Protein AF-E2A4J4-F1 (afdb_monomer)

Solvent-accessible surface area (backbone atoms only — not comparable to full-atom values): 5668 Å² total; per-residue (Å²): 106,56,73,50,93,49,40,71,46,61,46,46,79,45,73,64,88,93,58,63,42,79,43,62,90,68,83,88,66,62,63,62,47,58,66,47,59,75,69,47,77,52,60,89,84,51,58,93,93,56,77,67,70,68,76,73,44,84,97,57,46,80,61,74,71,54,81,84,57,58,55,78,76,44,48,55,60,52,52,50,50,45,75,77,71,110

pLDDT: mean 89.66, std 4.02, range [73.81, 95.75]

Organism: Camponotus floridanus (NCBI:txid104421)

Foldseek 3Di:
DALDLWFPFDWDWDDDDPPTDTDRPDDPGDTDFQVCVVVVVPVVVDDPPDDPCQVVDPPDTPNPNDDDDCCVNPVVVVVVCVVVPD

Structure (mmCIF, N/CA/C/O backbone):
data_AF-E2A4J4-F1
#
_entry.id   AF-E2A4J4-F1
#
loop_
_atom_site.group_PDB
_atom_site.id
_atom_site.type_symbol
_atom_site.label_atom_id
_atom_site.label_alt_id
_atom_site.label_comp_id
_atom_site.label_asym_id
_atom_site.label_entity_id
_atom_site.label_seq_id
_atom_site.pdbx_PDB_ins_code
_atom_site.Cartn_x
_atom_site.Cartn_y
_atom_site.Cartn_z
_atom_site.occupancy
_atom_site.B_iso_or_equiv
_atom_site.auth_seq_id
_atom_site.auth_comp_id
_atom_site.auth_asym_id
_atom_site.auth_atom_id
_atom_site.pdbx_PDB_model_num
ATOM 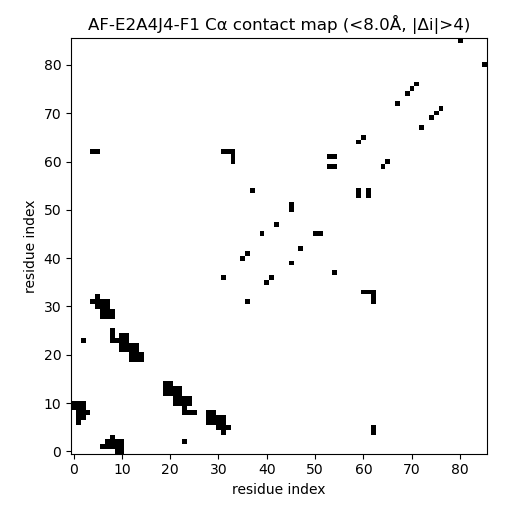1 N N . PHE A 1 1 ? -1.150 5.836 7.609 1.00 73.81 1 PHE A N 1
ATOM 2 C CA . PHE A 1 1 ? -1.076 4.478 7.049 1.00 73.81 1 PHE A CA 1
ATOM 3 C C . PHE A 1 1 ? -1.974 4.410 5.825 1.00 73.81 1 PHE A C 1
ATOM 5 O O . PHE A 1 1 ? -3.013 5.076 5.830 1.00 73.81 1 PHE A O 1
ATOM 12 N N . SER A 1 2 ? -1.531 3.715 4.781 1.00 86.56 2 SER A N 1
ATOM 13 C CA . SER A 1 2 ? -2.245 3.593 3.502 1.00 86.56 2 SER A CA 1
ATOM 14 C C . SER A 1 2 ? -3.206 2.399 3.523 1.00 86.56 2 SER A C 1
ATOM 16 O O . SER A 1 2 ? -3.055 1.530 4.373 1.00 86.56 2 SER A O 1
ATOM 18 N N . ALA A 1 3 ? -4.196 2.345 2.628 1.00 86.06 3 ALA A N 1
ATOM 19 C CA . ALA A 1 3 ? -5.205 1.277 2.649 1.00 86.06 3 ALA A CA 1
ATOM 20 C C . ALA A 1 3 ? -4.623 -0.107 2.335 1.00 86.06 3 ALA A C 1
ATOM 22 O O . ALA A 1 3 ? -5.011 -1.093 2.954 1.00 86.06 3 ALA A O 1
ATOM 23 N N . CYS A 1 4 ? -3.682 -0.181 1.393 1.00 86.44 4 CYS A N 1
ATOM 24 C CA . CYS A 1 4 ? -2.945 -1.401 1.070 1.00 86.44 4 CYS A CA 1
ATOM 25 C C . CYS A 1 4 ? -1.573 -1.070 0.471 1.00 86.44 4 CYS A C 1
ATOM 27 O O . CYS A 1 4 ? -1.268 0.101 0.222 1.00 86.44 4 CYS A O 1
ATOM 29 N N . GLU A 1 5 ? -0.795 -2.107 0.158 1.00 86.38 5 GLU A N 1
ATOM 30 C CA . GLU A 1 5 ? 0.524 -2.027 -0.489 1.00 86.38 5 GLU A CA 1
ATOM 31 C C . GLU A 1 5 ? 0.470 -1.599 -1.965 1.00 86.38 5 GLU A C 1
ATOM 33 O O . GLU A 1 5 ? 1.469 -1.153 -2.517 1.00 86.38 5 GLU A O 1
ATOM 38 N N . ARG A 1 6 ? -0.709 -1.577 -2.607 1.00 90.38 6 ARG A N 1
ATOM 39 C CA . ARG A 1 6 ? -0.853 -1.247 -4.043 1.00 90.38 6 ARG A CA 1
ATOM 40 C C . ARG A 1 6 ? -1.566 0.072 -4.370 1.00 90.38 6 ARG A C 1
ATOM 42 O O . ARG A 1 6 ? -1.579 0.451 -5.534 1.00 90.38 6 ARG A O 1
ATOM 49 N N . CYS A 1 7 ? -2.133 0.797 -3.403 1.00 90.19 7 CYS A N 1
ATOM 50 C CA . CYS A 1 7 ? -2.836 2.068 -3.652 1.00 90.19 7 CYS A CA 1
ATOM 51 C C . CYS A 1 7 ? -2.323 3.256 -2.825 1.00 90.19 7 CYS A C 1
ATOM 53 O O . CYS A 1 7 ? -1.775 3.099 -1.734 1.00 90.19 7 CYS A O 1
ATOM 55 N N . LEU A 1 8 ? -2.560 4.472 -3.316 1.00 90.56 8 LEU A N 1
ATOM 56 C CA . LEU A 1 8 ? -2.142 5.707 -2.640 1.00 90.56 8 LEU A CA 1
ATOM 57 C C . LEU A 1 8 ? -3.109 6.191 -1.544 1.00 90.56 8 LEU A C 1
ATOM 59 O O . LEU A 1 8 ? -2.825 7.196 -0.889 1.00 90.56 8 LEU A O 1
ATOM 63 N N . VAL A 1 9 ? -4.228 5.494 -1.316 1.00 92.62 9 VAL A N 1
ATOM 64 C CA . VAL A 1 9 ? -5.280 5.937 -0.385 1.00 92.62 9 VAL A CA 1
ATOM 65 C C . VAL A 1 9 ? -4.743 5.998 1.034 1.00 92.62 9 VAL A C 1
ATOM 67 O O . VAL A 1 9 ? -4.338 4.984 1.606 1.00 92.62 9 VAL A O 1
ATOM 70 N N . LYS A 1 10 ? -4.785 7.187 1.633 1.00 90.00 10 LYS A N 1
ATOM 71 C CA . LYS A 1 10 ? -4.410 7.400 3.032 1.00 90.00 10 LYS A CA 1
ATOM 72 C C . LYS A 1 10 ? -5.627 7.237 3.931 1.00 90.00 10 LYS A C 1
ATOM 74 O O . LYS A 1 10 ? -6.702 7.757 3.654 1.00 90.00 10 LYS A O 1
ATOM 79 N N . GLY A 1 11 ? -5.439 6.538 5.044 1.00 90.69 11 GLY A N 1
ATOM 80 C CA . GLY A 1 11 ? -6.505 6.344 6.015 1.00 90.69 11 GLY A CA 1
ATOM 81 C C . GLY A 1 11 ? -6.712 7.570 6.897 1.00 90.69 11 GLY A C 1
ATOM 82 O O . GLY A 1 11 ? -5.764 8.073 7.511 1.00 90.69 11 GLY A O 1
ATOM 83 N N . ILE A 1 12 ? -7.965 7.978 7.054 1.00 92.38 12 ILE A N 1
ATOM 84 C CA . ILE A 1 12 ? -8.380 9.060 7.949 1.00 92.38 12 ILE A CA 1
ATOM 85 C C . ILE A 1 12 ? -8.962 8.490 9.242 1.00 92.38 12 ILE A C 1
ATOM 87 O O . ILE A 1 12 ? -9.525 7.397 9.259 1.00 92.38 12 ILE A O 1
ATOM 91 N N . SER A 1 13 ? -8.799 9.216 10.345 1.00 92.50 13 SER A N 1
ATOM 92 C CA . SER A 1 13 ? -9.389 8.839 11.632 1.00 92.50 13 SER A CA 1
ATOM 93 C C . SER A 1 13 ? -10.719 9.563 11.819 1.00 92.50 13 SER A C 1
ATOM 95 O O . SER A 1 13 ? -10.748 10.790 11.837 1.00 92.50 13 SER A O 1
ATOM 97 N N . VAL A 1 14 ? -11.802 8.813 11.999 1.00 91.88 14 VAL A N 1
ATOM 98 C CA . VAL A 1 14 ? -13.163 9.322 12.226 1.00 91.88 14 VAL A CA 1
ATOM 99 C C . VAL A 1 14 ? -13.687 8.901 13.601 1.00 91.88 14 VAL A C 1
ATOM 101 O O . VAL A 1 14 ? -13.223 7.916 14.174 1.00 91.88 14 VAL A O 1
ATOM 104 N N . GLY A 1 15 ? -14.660 9.638 14.143 1.00 89.81 15 GLY A N 1
ATOM 105 C CA . GLY A 1 15 ? -15.264 9.378 15.458 1.00 89.81 15 GLY A CA 1
ATOM 106 C C . GLY A 1 15 ? -14.834 10.363 16.554 1.00 89.81 15 GLY A C 1
ATOM 107 O O . GLY A 1 15 ? -13.919 11.165 16.376 1.00 89.81 15 GLY A O 1
ATOM 108 N N . LYS A 1 16 ? -15.526 10.328 17.702 1.00 86.00 16 LYS A N 1
ATOM 109 C CA . LYS A 1 16 ? -15.312 11.254 18.833 1.00 86.00 16 LYS A CA 1
ATOM 110 C C . LYS A 1 16 ? -14.574 10.575 19.995 1.00 86.00 16 LYS A C 1
ATOM 112 O O . LYS A 1 16 ? -14.858 9.425 20.334 1.00 86.00 16 LYS A O 1
ATOM 117 N N . LYS A 1 17 ? -13.685 11.329 20.658 1.00 81.62 17 LYS A N 1
ATOM 118 C CA . LYS A 1 17 ? -12.950 10.937 21.880 1.00 81.62 17 LYS A CA 1
ATOM 119 C C . LYS A 1 17 ? -12.260 9.564 21.749 1.00 81.62 17 LYS A C 1
ATOM 121 O O . LYS A 1 17 ? -11.384 9.418 20.902 1.00 81.62 17 LYS A O 1
ATOM 126 N N . LEU A 1 18 ? -12.650 8.588 22.575 1.00 76.31 18 LEU A N 1
ATOM 127 C CA . LEU A 1 18 ? -12.041 7.256 22.691 1.00 76.31 18 LEU A CA 1
ATOM 128 C C . LEU A 1 18 ? -12.474 6.272 21.587 1.00 76.31 18 LEU A C 1
ATOM 130 O O . LEU A 1 18 ? -11.881 5.210 21.458 1.00 76.31 18 LEU A O 1
ATOM 134 N N . LYS A 1 19 ? -13.476 6.610 20.763 1.00 81.06 19 LYS A N 1
ATOM 135 C CA . LYS A 1 19 ? -14.000 5.732 19.698 1.00 81.06 19 LYS A CA 1
ATOM 136 C C . LYS A 1 19 ? -13.495 6.144 18.310 1.00 81.06 19 LYS A C 1
ATOM 138 O O . LYS A 1 19 ? -14.290 6.289 17.382 1.00 81.06 19 LYS A O 1
ATOM 143 N N . LYS A 1 20 ? -12.188 6.391 18.166 1.00 87.44 20 LYS A N 1
ATOM 144 C CA . LYS A 1 20 ? -11.587 6.702 16.858 1.00 87.44 20 LYS A CA 1
ATOM 145 C C . LYS A 1 20 ? -11.464 5.427 16.028 1.00 87.44 20 LYS A C 1
ATOM 147 O O . LYS A 1 20 ? -10.861 4.457 16.471 1.00 87.44 20 LYS A O 1
ATOM 152 N N . LYS A 1 21 ? -12.002 5.451 14.813 1.00 85.44 21 LYS A N 1
ATOM 153 C CA . LYS A 1 21 ? -11.860 4.390 13.812 1.00 85.44 21 LYS A CA 1
ATOM 154 C C . LYS A 1 21 ? -11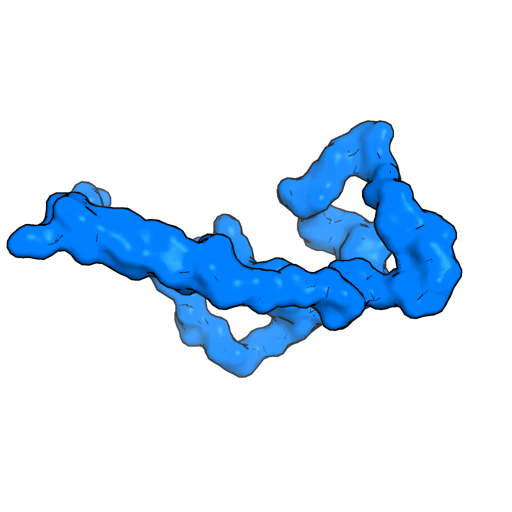.057 4.920 12.634 1.00 85.44 21 LYS A C 1
ATOM 156 O O . LYS A 1 21 ? -11.229 6.071 12.241 1.00 85.44 21 LYS A O 1
ATOM 161 N N . ARG A 1 22 ? -10.180 4.094 12.070 1.00 88.81 22 ARG A N 1
ATOM 162 C CA . ARG A 1 22 ? -9.507 4.402 10.804 1.00 88.81 22 ARG A CA 1
ATOM 163 C C . ARG A 1 22 ? -10.417 3.956 9.662 1.00 88.81 22 ARG A C 1
ATOM 165 O O . ARG A 1 22 ? -10.881 2.822 9.681 1.00 88.81 22 ARG A O 1
ATOM 172 N N . ILE A 1 23 ? -10.649 4.827 8.687 1.00 90.62 23 ILE A N 1
ATOM 173 C CA . ILE A 1 23 ? -11.360 4.491 7.449 1.00 90.62 23 ILE A CA 1
ATOM 174 C C . ILE A 1 23 ? -10.527 4.889 6.232 1.00 90.62 23 ILE A C 1
ATOM 176 O O . ILE A 1 23 ? -9.679 5.781 6.317 1.00 90.62 23 ILE A O 1
ATOM 180 N N . TYR A 1 24 ? -10.803 4.245 5.103 1.00 92.00 24 TYR A N 1
ATOM 181 C CA . TYR A 1 24 ? -10.233 4.560 3.796 1.00 92.00 24 TYR A CA 1
ATOM 182 C C . TYR A 1 24 ? -11.394 4.979 2.886 1.00 92.00 24 TYR A C 1
ATOM 184 O O . TYR A 1 24 ? -12.169 4.118 2.480 1.00 92.00 24 TYR A O 1
ATOM 192 N N . PRO A 1 25 ? -11.598 6.290 2.665 1.00 89.00 25 PRO A N 1
ATOM 193 C CA . PRO A 1 25 ? -12.834 6.804 2.068 1.00 89.00 25 PRO A CA 1
ATOM 194 C C . PRO A 1 25 ? -12.913 6.601 0.550 1.00 89.00 25 PRO A C 1
ATOM 196 O O . PRO A 1 25 ? -13.996 6.678 -0.018 1.00 89.00 25 PRO A O 1
ATOM 199 N N . GLU A 1 26 ? -11.780 6.347 -0.102 1.00 90.44 26 GLU A N 1
ATOM 200 C CA . GLU A 1 26 ? -11.680 6.212 -1.552 1.00 90.44 26 GLU A CA 1
ATOM 201 C C . GLU A 1 26 ? -11.491 4.749 -1.949 1.00 90.44 26 GLU A C 1
ATOM 203 O O . GLU A 1 26 ? -10.609 4.061 -1.432 1.00 90.44 26 GLU A O 1
ATOM 208 N N . THR A 1 27 ? -12.304 4.290 -2.898 1.00 86.38 27 THR A N 1
ATOM 209 C CA . THR A 1 27 ? -12.225 2.936 -3.466 1.00 86.38 27 THR A CA 1
ATOM 210 C C . THR A 1 27 ? -11.638 2.941 -4.876 1.00 86.38 27 THR A C 1
ATOM 212 O O . THR A 1 27 ? -10.841 2.065 -5.207 1.00 86.38 27 THR A O 1
ATOM 215 N N . ASN A 1 28 ? -11.967 3.949 -5.692 1.00 89.00 28 ASN A N 1
ATOM 216 C CA . ASN A 1 28 ? -11.357 4.167 -7.001 1.00 89.00 28 ASN A CA 1
ATOM 217 C C . ASN A 1 28 ? -10.203 5.163 -6.872 1.00 89.00 28 ASN A C 1
ATOM 219 O O . ASN A 1 28 ? -10.416 6.368 -6.773 1.00 89.00 28 ASN A O 1
ATOM 223 N N . CYS A 1 29 ? -8.986 4.641 -6.815 1.00 89.00 29 CYS A N 1
ATOM 224 C CA . CYS A 1 29 ? -7.809 5.403 -6.436 1.00 89.00 29 CYS A CA 1
ATOM 225 C C . CYS A 1 29 ? -6.613 5.067 -7.321 1.00 89.00 29 CYS A C 1
ATOM 227 O O . CYS A 1 29 ? -6.517 3.982 -7.903 1.00 89.00 29 CYS A O 1
ATOM 229 N N . SER A 1 30 ? -5.660 5.994 -7.370 1.00 91.75 30 SER A N 1
ATOM 230 C CA . SER A 1 30 ? -4.399 5.777 -8.066 1.00 91.75 30 SER A CA 1
ATOM 23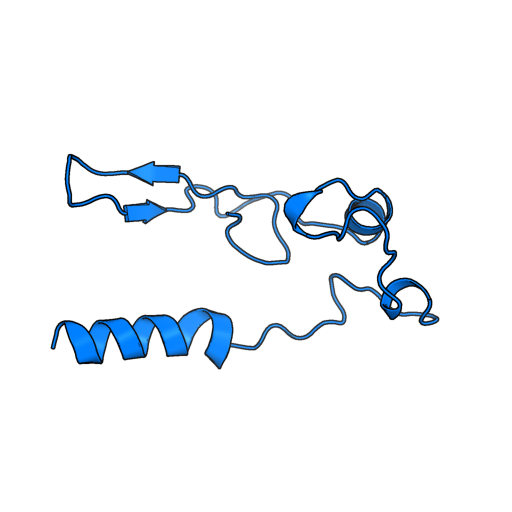1 C C . SER A 1 30 ? -3.608 4.638 -7.423 1.00 91.75 30 SER A C 1
ATOM 233 O O . SER A 1 30 ? -3.439 4.566 -6.196 1.00 91.75 30 SER A O 1
ATOM 235 N N . LYS A 1 31 ? -3.107 3.746 -8.277 1.00 92.38 31 LYS A N 1
ATOM 236 C CA . LYS A 1 31 ? -2.268 2.618 -7.880 1.00 92.38 31 LYS A CA 1
ATOM 237 C C . LYS A 1 31 ? -0.808 3.047 -7.772 1.00 92.38 31 LYS A C 1
ATOM 239 O O . LYS A 1 31 ? -0.376 3.991 -8.431 1.00 92.38 31 LYS A O 1
ATOM 244 N N . ARG A 1 32 ? -0.053 2.346 -6.931 1.00 92.88 32 ARG A N 1
ATOM 245 C CA . ARG A 1 32 ? 1.408 2.416 -6.946 1.00 92.88 32 ARG A CA 1
ATOM 246 C C . ARG A 1 32 ? 1.927 1.754 -8.214 1.00 92.88 32 ARG A C 1
ATOM 248 O O . ARG A 1 32 ? 1.321 0.811 -8.717 1.00 92.88 32 ARG A O 1
ATOM 255 N N . THR A 1 33 ? 3.062 2.240 -8.680 1.00 93.56 33 THR A N 1
ATOM 256 C CA . THR A 1 33 ? 3.796 1.672 -9.809 1.00 93.56 33 THR A CA 1
ATOM 257 C C . THR A 1 33 ? 5.221 1.337 -9.385 1.00 93.56 33 THR A C 1
ATOM 259 O O . THR A 1 33 ? 5.698 1.837 -8.356 1.00 93.56 33 THR A O 1
ATOM 262 N N . LYS A 1 34 ? 5.907 0.505 -10.168 1.00 92.31 34 LYS A N 1
ATOM 263 C CA . LYS A 1 34 ? 7.312 0.165 -9.937 1.00 92.31 34 LYS A CA 1
ATOM 264 C C . LYS A 1 34 ? 8.183 1.422 -9.860 1.00 92.31 34 LYS A C 1
ATOM 266 O O . LYS A 1 34 ? 8.928 1.594 -8.899 1.00 92.31 34 LYS A O 1
ATOM 271 N N . GLU A 1 35 ? 7.973 2.362 -10.776 1.00 93.12 35 GLU A N 1
ATOM 272 C CA . GLU A 1 35 ? 8.708 3.631 -10.844 1.00 93.12 35 GLU A CA 1
ATOM 273 C C . GLU A 1 35 ? 8.462 4.478 -9.591 1.00 93.12 35 GLU A C 1
ATOM 275 O O . GLU A 1 35 ? 9.377 5.100 -9.059 1.00 93.12 35 GLU A O 1
ATOM 280 N N . SER A 1 36 ? 7.231 4.471 -9.061 1.00 93.25 36 SER A N 1
ATOM 281 C CA . SER A 1 36 ? 6.913 5.197 -7.826 1.00 93.25 36 SER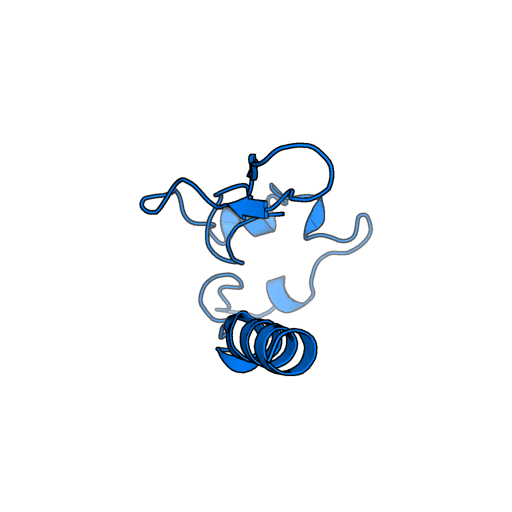 A CA 1
ATOM 282 C C . SER A 1 36 ? 7.647 4.641 -6.597 1.00 93.25 36 SER A C 1
ATOM 284 O O . SER A 1 36 ? 7.948 5.396 -5.668 1.00 93.25 36 SER A O 1
ATOM 286 N N . PHE A 1 37 ? 7.942 3.335 -6.589 1.00 92.12 37 PHE A N 1
ATOM 287 C CA . PHE A 1 37 ? 8.711 2.677 -5.534 1.00 92.12 37 PHE A CA 1
ATOM 288 C C . PHE A 1 37 ? 10.214 2.923 -5.702 1.00 92.12 37 PHE A C 1
ATOM 290 O O . PHE A 1 37 ? 10.893 3.242 -4.727 1.00 92.12 37 PHE A O 1
ATOM 297 N N . GLU A 1 38 ? 10.733 2.831 -6.927 1.00 91.31 38 GLU A N 1
ATOM 298 C CA . GLU A 1 38 ? 12.132 3.140 -7.254 1.00 91.31 38 GLU A CA 1
ATOM 299 C C . GLU A 1 38 ? 12.473 4.605 -6.958 1.00 91.31 38 GLU A C 1
ATOM 301 O O . GLU A 1 38 ? 13.506 4.893 -6.356 1.00 91.31 38 GLU A O 1
ATOM 306 N N . GLY A 1 39 ? 11.552 5.520 -7.274 1.00 91.88 39 GLY A N 1
ATOM 307 C CA . GLY A 1 39 ? 11.634 6.941 -6.929 1.00 91.88 39 GLY A CA 1
ATOM 308 C C . GLY A 1 39 ? 11.434 7.243 -5.440 1.00 91.88 39 GLY A C 1
ATOM 309 O O . GLY A 1 39 ? 11.551 8.393 -5.026 1.00 91.88 39 GLY A O 1
ATOM 310 N N . ARG A 1 40 ? 11.150 6.225 -4.615 1.00 91.62 40 ARG A N 1
ATOM 311 C CA . ARG A 1 40 ? 10.974 6.333 -3.158 1.00 91.62 40 ARG A CA 1
ATOM 312 C C . ARG A 1 40 ? 9.925 7.366 -2.740 1.00 91.62 40 ARG A C 1
ATOM 314 O O . ARG A 1 40 ? 10.042 7.994 -1.687 1.00 91.62 40 ARG A O 1
ATOM 321 N N . ASN A 1 41 ? 8.845 7.486 -3.515 1.00 91.44 41 ASN A N 1
ATOM 322 C CA . ASN A 1 41 ? 7.766 8.454 -3.277 1.00 91.44 41 ASN A CA 1
ATOM 323 C C . ASN A 1 41 ? 7.050 8.249 -1.927 1.00 91.44 41 ASN A C 1
ATOM 325 O O . ASN A 1 41 ? 6.282 9.106 -1.485 1.00 91.44 41 ASN A O 1
ATOM 329 N N . GLN A 1 42 ? 7.276 7.111 -1.263 1.00 88.62 42 GLN A N 1
ATOM 330 C CA . GLN A 1 42 ? 6.752 6.804 0.066 1.00 88.62 42 GLN A CA 1
ATOM 331 C C . GLN A 1 42 ? 7.885 6.515 1.049 1.00 88.62 42 GLN A C 1
ATOM 333 O O . GLN A 1 42 ? 8.143 5.350 1.347 1.00 88.62 42 GLN A O 1
ATOM 338 N N . PRO A 1 43 ? 8.518 7.552 1.627 1.00 89.19 43 PRO A N 1
ATOM 339 C CA . PRO A 1 43 ? 9.676 7.389 2.508 1.00 89.19 43 PRO A CA 1
ATOM 340 C C . PRO A 1 43 ? 9.458 6.386 3.648 1.00 89.19 43 PRO A C 1
ATOM 342 O O . PRO A 1 43 ? 10.370 5.660 4.009 1.00 89.19 43 PRO A O 1
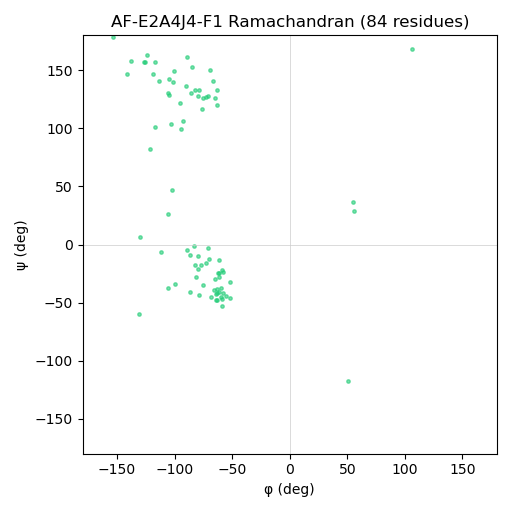ATOM 345 N N . GLN A 1 44 ? 8.223 6.280 4.152 1.00 86.12 44 GLN A N 1
ATOM 346 C CA . GLN A 1 44 ? 7.821 5.361 5.226 1.00 86.12 44 GLN A CA 1
ATOM 347 C C . GLN A 1 44 ? 7.999 3.871 4.876 1.00 86.12 44 GLN A C 1
ATOM 349 O O . GLN A 1 44 ? 8.125 3.054 5.782 1.00 86.12 44 GLN A O 1
ATOM 354 N N . HIS A 1 45 ? 7.991 3.512 3.587 1.00 85.06 45 HIS A N 1
ATOM 355 C CA . HIS A 1 45 ? 8.206 2.140 3.105 1.00 85.06 45 HIS A CA 1
ATOM 356 C C . HIS A 1 45 ? 9.686 1.822 2.841 1.00 85.06 45 HIS A C 1
ATOM 358 O O . HIS A 1 45 ? 10.018 0.680 2.520 1.00 85.06 45 HIS A O 1
ATOM 364 N N . HIS A 1 46 ? 10.589 2.799 2.974 1.00 89.38 46 HIS A N 1
ATOM 365 C CA . HIS A 1 46 ? 12.009 2.624 2.689 1.00 89.38 46 HIS A CA 1
ATOM 366 C C . HIS A 1 46 ? 12.854 2.878 3.934 1.00 89.38 46 HIS A C 1
ATOM 368 O O . HIS A 1 46 ? 12.565 3.746 4.751 1.00 89.38 46 HIS A O 1
ATOM 374 N N . LYS A 1 47 ? 13.960 2.145 4.055 1.00 90.12 47 LYS A N 1
ATOM 375 C CA . LYS A 1 47 ? 15.002 2.464 5.034 1.00 90.12 47 LYS A CA 1
ATOM 376 C C . LYS A 1 47 ? 15.895 3.556 4.446 1.00 90.12 47 LYS A C 1
ATOM 378 O O . LYS A 1 47 ? 16.290 3.449 3.285 1.00 90.12 47 LYS A O 1
ATOM 383 N N . GLU A 1 48 ? 16.208 4.598 5.215 1.00 86.69 48 GLU A N 1
ATOM 384 C CA . GLU A 1 48 ? 16.952 5.777 4.729 1.00 86.69 48 GLU A CA 1
ATOM 385 C C . GLU A 1 48 ? 18.257 5.392 4.021 1.00 86.69 48 GLU A C 1
ATOM 387 O O . GLU A 1 48 ? 18.473 5.798 2.885 1.00 86.69 48 GLU A O 1
ATOM 392 N N . ASN A 1 49 ? 19.033 4.483 4.614 1.00 88.25 49 ASN A N 1
ATOM 393 C CA . ASN A 1 49 ? 20.361 4.108 4.121 1.00 88.25 49 ASN A CA 1
ATOM 394 C C . ASN A 1 49 ? 20.404 2.737 3.432 1.00 88.25 49 ASN A C 1
ATOM 396 O O . ASN A 1 49 ? 21.436 2.070 3.442 1.00 88.25 49 ASN A O 1
ATOM 400 N N . ALA A 1 50 ? 19.284 2.275 2.872 1.00 89.69 50 ALA A N 1
ATOM 401 C CA . ALA A 1 50 ? 19.265 1.020 2.130 1.00 89.69 50 ALA A CA 1
ATOM 402 C C . ALA A 1 50 ? 18.370 1.091 0.893 1.00 89.69 50 ALA A C 1
ATOM 404 O O . ALA A 1 50 ? 17.321 1.743 0.881 1.00 89.69 50 ALA A O 1
ATOM 405 N N . VAL A 1 51 ? 18.788 0.363 -0.138 1.00 89.56 51 VAL A N 1
A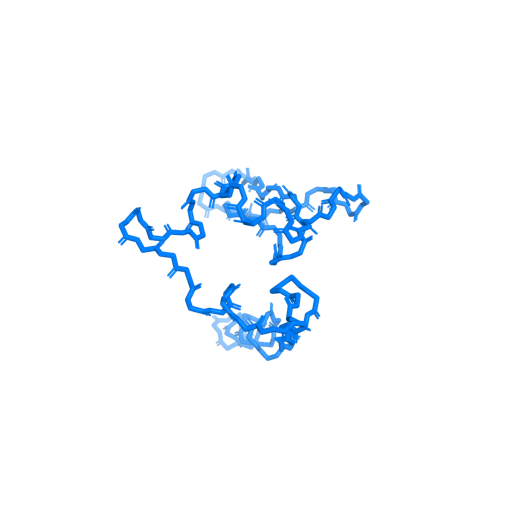TOM 406 C CA . VAL A 1 51 ? 17.961 0.004 -1.290 1.00 89.56 51 VAL A CA 1
ATOM 407 C C . VAL A 1 51 ? 17.504 -1.436 -1.085 1.00 89.56 51 VAL A C 1
ATOM 409 O O . VAL A 1 51 ? 18.269 -2.267 -0.597 1.00 89.56 51 VAL A O 1
ATOM 412 N N . SER A 1 52 ? 16.246 -1.731 -1.411 1.00 89.38 52 SER A N 1
ATOM 413 C CA . SER A 1 52 ? 15.736 -3.099 -1.316 1.00 89.38 52 SER A CA 1
ATOM 414 C C . SER A 1 52 ? 16.470 -3.996 -2.323 1.00 89.38 52 SER A C 1
ATOM 416 O O . SER A 1 52 ? 16.428 -3.682 -3.514 1.00 89.38 52 SER A O 1
ATOM 418 N N . PRO A 1 53 ? 17.080 -5.122 -1.905 1.00 91.38 53 PRO A N 1
ATOM 419 C CA . PRO A 1 53 ? 17.698 -6.076 -2.831 1.00 91.38 53 PRO A CA 1
ATOM 420 C C . PRO A 1 53 ? 16.718 -6.628 -3.873 1.00 91.38 53 PRO A C 1
ATOM 422 O O . PRO A 1 53 ? 17.127 -7.023 -4.958 1.00 91.38 53 PRO A O 1
ATOM 425 N N . LEU A 1 54 ? 15.413 -6.600 -3.576 1.00 91.12 54 LEU A N 1
ATOM 426 C CA . LEU A 1 54 ? 14.362 -7.020 -4.504 1.00 91.12 54 LEU A CA 1
ATOM 427 C C . LEU A 1 54 ? 14.323 -6.177 -5.788 1.00 91.12 54 LEU A C 1
ATOM 429 O O . LEU A 1 54 ? 13.878 -6.674 -6.814 1.00 91.12 54 LEU A O 1
ATOM 433 N N . LEU A 1 55 ? 14.813 -4.931 -5.759 1.00 91.69 55 LEU A N 1
ATOM 434 C CA . LEU A 1 55 ? 14.921 -4.095 -6.962 1.00 91.69 55 LEU A CA 1
ATOM 435 C C . LEU A 1 55 ? 16.048 -4.541 -7.905 1.00 91.69 55 LEU A C 1
ATOM 437 O O . LEU A 1 55 ? 16.064 -4.134 -9.060 1.00 91.69 55 LEU A O 1
ATOM 441 N N . MET A 1 56 ? 16.982 -5.371 -7.432 1.00 92.38 56 MET A N 1
ATOM 442 C CA . MET A 1 56 ? 18.087 -5.893 -8.244 1.00 92.38 56 MET A CA 1
ATOM 443 C C . MET A 1 56 ? 17.706 -7.169 -9.005 1.00 92.38 56 MET A C 1
ATOM 445 O O . MET A 1 56 ? 18.484 -7.644 -9.830 1.00 92.38 56 MET A O 1
ATOM 449 N N . LEU A 1 57 ? 16.534 -7.747 -8.723 1.00 94.44 57 LEU A N 1
ATOM 450 C CA . LEU A 1 57 ? 16.078 -8.962 -9.387 1.00 94.44 57 LEU A CA 1
ATOM 451 C C . LEU A 1 57 ? 15.665 -8.650 -10.836 1.00 94.44 57 LEU A C 1
ATOM 453 O O . LEU A 1 57 ? 14.843 -7.755 -11.065 1.00 94.44 57 LEU A O 1
ATOM 457 N N . PRO A 1 58 ? 16.201 -9.379 -11.831 1.00 94.31 58 PRO A N 1
ATOM 458 C CA . PRO A 1 58 ? 15.814 -9.181 -13.219 1.00 94.31 58 PRO A CA 1
ATOM 459 C C . PRO A 1 58 ? 14.353 -9.588 -13.422 1.00 94.31 58 PRO A C 1
ATOM 461 O O . PRO A 1 58 ? 13.906 -10.600 -12.886 1.00 94.31 58 PRO A O 1
ATOM 464 N N . ASN A 1 59 ? 13.624 -8.813 -14.230 1.00 93.31 59 ASN A N 1
ATOM 465 C CA . ASN A 1 59 ? 12.220 -9.066 -14.581 1.00 93.31 59 ASN A CA 1
ATOM 466 C C . ASN A 1 59 ? 11.268 -9.198 -13.379 1.00 93.31 59 ASN A C 1
ATOM 468 O O . ASN A 1 59 ? 10.258 -9.883 -13.479 1.00 93.31 59 ASN A O 1
ATOM 472 N N . PHE A 1 60 ? 11.584 -8.537 -12.262 1.00 93.81 60 PHE A N 1
ATOM 473 C CA . PHE A 1 60 ? 10.727 -8.494 -11.082 1.00 93.81 60 PHE A CA 1
ATOM 474 C C . PHE A 1 60 ? 10.037 -7.129 -10.956 1.00 93.81 60 PHE A C 1
ATOM 476 O O . PHE A 1 60 ? 10.680 -6.068 -11.001 1.00 93.81 60 PHE A O 1
ATOM 483 N N . ASP A 1 61 ? 8.720 -7.146 -10.799 1.00 93.44 61 ASP A N 1
ATOM 484 C CA . ASP A 1 61 ? 7.887 -6.007 -10.435 1.00 93.44 61 ASP A CA 1
ATOM 485 C C . ASP A 1 61 ? 7.497 -6.110 -8.959 1.00 93.44 61 ASP A C 1
ATOM 487 O O . ASP A 1 61 ? 6.586 -6.835 -8.563 1.00 93.44 61 ASP A O 1
ATOM 491 N N . ILE A 1 62 ? 8.164 -5.307 -8.132 1.00 92.00 62 ILE A N 1
ATOM 492 C CA . ILE A 1 62 ? 7.966 -5.298 -6.682 1.00 92.00 62 ILE A CA 1
ATOM 493 C C . ILE A 1 62 ? 6.529 -4.976 -6.240 1.00 92.00 62 ILE A C 1
ATOM 495 O O . ILE A 1 62 ? 6.144 -5.322 -5.124 1.00 92.00 62 ILE A O 1
ATOM 499 N N . ILE A 1 63 ? 5.728 -4.317 -7.080 1.00 92.25 63 ILE A N 1
ATOM 500 C CA . ILE A 1 63 ? 4.341 -3.973 -6.751 1.00 92.25 63 ILE A CA 1
ATOM 501 C C . ILE A 1 63 ? 3.388 -5.121 -7.096 1.00 92.25 63 ILE A C 1
ATOM 503 O O . ILE A 1 63 ? 2.447 -5.397 -6.337 1.00 92.25 63 ILE A O 1
ATOM 507 N N . ASN A 1 64 ? 3.607 -5.771 -8.239 1.00 92.56 64 ASN A N 1
ATOM 508 C CA . ASN A 1 64 ? 2.660 -6.731 -8.805 1.00 92.56 64 ASN A CA 1
ATOM 509 C C . ASN A 1 64 ? 3.032 -8.194 -8.533 1.00 92.56 64 ASN A C 1
ATOM 511 O O . ASN A 1 64 ? 2.126 -8.992 -8.280 1.00 92.56 64 ASN A O 1
ATOM 515 N N . ASP A 1 65 ? 4.322 -8.526 -8.487 1.00 93.94 65 ASP A N 1
ATOM 516 C CA . ASP A 1 65 ? 4.804 -9.905 -8.330 1.00 93.94 65 ASP A CA 1
ATOM 517 C C . ASP A 1 65 ? 4.819 -10.363 -6.867 1.00 93.94 65 ASP A C 1
ATOM 519 O O . ASP A 1 65 ? 4.830 -11.559 -6.573 1.00 93.94 65 ASP A O 1
ATOM 523 N N . VAL A 1 66 ? 4.772 -9.421 -5.920 1.00 90.31 66 VAL A N 1
ATOM 524 C CA . VAL A 1 66 ? 4.612 -9.741 -4.499 1.00 90.31 66 VAL A CA 1
ATOM 525 C C . VAL A 1 66 ? 3.157 -10.113 -4.224 1.00 90.31 66 VAL A C 1
ATOM 527 O O . VAL A 1 66 ? 2.238 -9.293 -4.358 1.00 90.31 66 VAL A O 1
ATOM 530 N N . VAL A 1 67 ? 2.950 -11.363 -3.806 1.00 90.50 67 VAL A N 1
ATOM 531 C CA . VAL A 1 67 ? 1.636 -11.882 -3.421 1.00 90.50 67 VAL A CA 1
ATOM 532 C C . VAL A 1 67 ? 1.197 -11.253 -2.103 1.00 90.50 67 VAL A C 1
ATOM 534 O O . VAL A 1 67 ? 1.910 -11.278 -1.101 1.00 90.50 67 VAL A O 1
ATOM 537 N N . LEU A 1 68 ? -0.014 -10.706 -2.111 1.00 89.06 68 LEU A N 1
ATOM 538 C CA . LEU A 1 68 ? -0.676 -10.185 -0.926 1.00 89.06 68 LEU A CA 1
ATOM 539 C C . LEU A 1 68 ? -1.547 -11.279 -0.314 1.00 89.06 68 LEU A C 1
ATOM 541 O O . LEU A 1 68 ? -2.600 -11.616 -0.853 1.00 89.06 68 LEU A O 1
ATOM 545 N N . ASP A 1 69 ? -1.092 -11.831 0.805 1.00 89.69 69 ASP A N 1
ATOM 546 C CA . ASP A 1 69 ? -1.789 -12.909 1.494 1.00 89.69 69 ASP A CA 1
ATOM 547 C C . ASP A 1 69 ? -2.959 -12.395 2.355 1.00 89.69 69 ASP A C 1
ATOM 549 O O . ASP A 1 69 ? -2.820 -11.518 3.214 1.00 89.69 69 ASP A O 1
ATOM 553 N N . SER A 1 70 ? -4.131 -12.992 2.131 1.00 89.75 70 SER A N 1
ATOM 554 C CA . SER A 1 70 ? -5.378 -12.683 2.835 1.00 89.75 70 SER A CA 1
ATOM 555 C C . SER A 1 70 ? -5.315 -12.938 4.344 1.00 89.75 70 SER A C 1
ATOM 557 O O . SER A 1 70 ? -5.998 -12.232 5.097 1.00 89.75 70 SER A O 1
ATOM 559 N N . MET A 1 71 ? -4.477 -13.876 4.815 1.00 90.12 71 MET A N 1
ATOM 560 C CA . MET A 1 71 ? -4.381 -14.154 6.251 1.00 90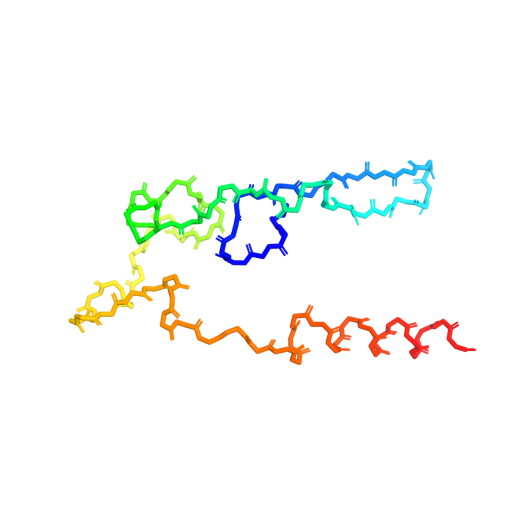.12 71 MET A CA 1
ATOM 561 C C . MET A 1 71 ? -3.873 -12.935 7.018 1.00 90.12 71 MET A C 1
ATOM 563 O O . MET A 1 71 ? -4.483 -12.534 8.011 1.00 90.12 71 MET A O 1
ATOM 567 N N . HIS A 1 72 ? -2.802 -12.310 6.527 1.00 83.31 72 HIS A N 1
ATOM 568 C CA . HIS A 1 72 ? -2.193 -11.140 7.159 1.00 83.31 72 HIS A CA 1
ATOM 569 C C . HIS A 1 72 ? -3.006 -9.862 6.951 1.00 83.31 72 HIS A C 1
ATOM 571 O O . HIS A 1 72 ? -3.061 -9.013 7.840 1.00 83.31 72 HIS A O 1
ATOM 577 N N . LEU A 1 73 ? -3.643 -9.717 5.786 1.00 85.12 73 LEU A N 1
ATOM 578 C CA . LEU A 1 73 ? -4.363 -8.492 5.442 1.00 85.12 73 LEU A CA 1
ATOM 579 C C . LEU A 1 73 ? -5.767 -8.407 6.038 1.00 85.12 73 LEU A C 1
ATOM 581 O O . LEU A 1 73 ? -6.262 -7.301 6.257 1.00 85.12 73 LEU A O 1
ATOM 585 N N . LEU A 1 74 ? -6.419 -9.544 6.281 1.00 86.38 74 LEU A N 1
ATOM 586 C CA . LEU A 1 74 ? -7.816 -9.572 6.701 1.00 86.38 74 LEU A CA 1
ATOM 587 C C . LEU A 1 74 ? -8.026 -10.473 7.912 1.00 86.38 74 LEU A C 1
ATOM 589 O O . LEU A 1 74 ? -8.493 -10.002 8.951 1.00 86.38 74 LEU A O 1
ATOM 593 N N . TYR A 1 75 ? -7.692 -11.759 7.789 1.00 93.12 75 TYR A N 1
ATOM 594 C CA . TYR A 1 75 ? -8.138 -12.748 8.770 1.00 93.12 75 TYR A CA 1
ATOM 595 C C . TYR A 1 75 ? -7.557 -12.494 10.154 1.00 93.12 75 TYR A C 1
ATOM 597 O O . TYR A 1 75 ? -8.305 -12.518 11.123 1.00 93.12 75 TYR A O 1
ATOM 605 N N . LEU A 1 76 ? -6.272 -12.159 10.268 1.00 91.75 76 LEU A N 1
ATOM 606 C CA . LEU A 1 76 ? -5.641 -11.908 11.565 1.00 91.75 76 LEU A CA 1
ATOM 607 C C . LEU A 1 76 ? -6.339 -10.776 12.337 1.00 91.75 76 LEU A C 1
ATOM 609 O O . LEU A 1 76 ? -6.598 -10.906 13.533 1.00 91.75 76 LEU A O 1
ATOM 613 N N . GLY A 1 77 ? -6.706 -9.690 11.650 1.00 88.12 77 GLY A N 1
ATOM 614 C CA . GLY A 1 77 ? -7.426 -8.568 12.254 1.00 88.12 77 GLY A CA 1
ATOM 615 C C . GLY A 1 77 ? -8.859 -8.921 12.653 1.00 88.12 77 GLY A C 1
ATOM 616 O O . GLY A 1 77 ? -9.283 -8.604 13.765 1.00 88.12 77 GLY A O 1
ATOM 617 N N . VAL A 1 78 ? -9.594 -9.602 11.768 1.00 90.50 78 VAL A N 1
ATOM 618 C CA . VAL A 1 78 ? -10.979 -10.026 12.029 1.00 90.50 78 VAL A CA 1
ATOM 619 C C . VAL A 1 78 ? -11.031 -11.027 13.180 1.00 90.50 78 VAL A C 1
ATOM 621 O O . VAL A 1 78 ? -11.804 -10.837 14.114 1.00 90.50 78 VAL A O 1
ATOM 624 N N . M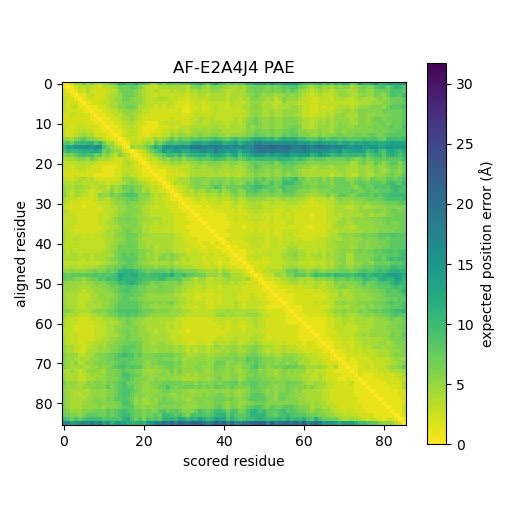ET A 1 79 ? -10.176 -12.049 13.161 1.00 94.38 79 MET A N 1
ATOM 625 C CA . MET A 1 79 ? -10.133 -13.078 14.200 1.00 94.38 79 MET A CA 1
ATOM 626 C C . MET A 1 79 ? -9.761 -12.491 15.558 1.00 94.38 79 MET A C 1
ATOM 628 O O . MET A 1 79 ? -10.399 -12.823 16.553 1.00 94.38 79 MET A O 1
ATOM 632 N N . LYS A 1 80 ? -8.790 -11.570 15.605 1.00 92.19 80 LYS A N 1
ATOM 633 C CA . LYS A 1 80 ? -8.460 -10.845 16.836 1.00 92.19 80 LYS A CA 1
ATOM 634 C 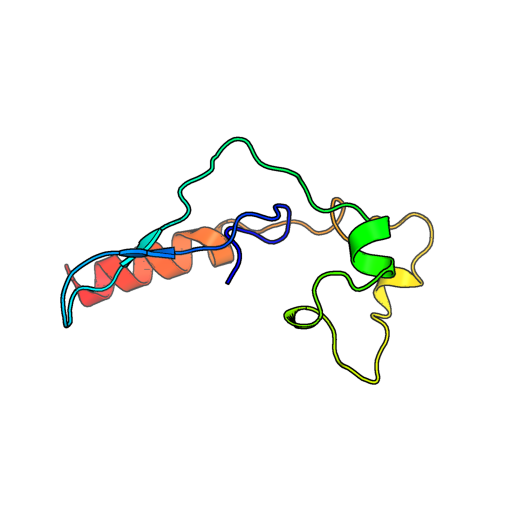C . LYS A 1 80 ? -9.666 -10.076 17.376 1.00 92.19 80 LYS A C 1
ATOM 636 O O . LYS A 1 80 ? -9.966 -10.183 18.559 1.00 92.19 80 LYS A O 1
ATOM 641 N N . TYR A 1 81 ? -10.372 -9.339 16.516 1.00 89.38 81 TYR A N 1
ATOM 642 C CA . TYR A 1 81 ? -11.561 -8.594 16.927 1.00 89.38 81 TYR A CA 1
ATOM 643 C C . TYR A 1 81 ? -12.647 -9.512 17.491 1.00 89.38 81 TYR A C 1
ATOM 645 O O . TYR A 1 81 ? -13.200 -9.196 18.541 1.00 89.38 81 TYR A O 1
ATOM 653 N N . LEU A 1 82 ? -12.920 -10.639 16.823 1.00 94.06 82 LEU A N 1
ATOM 654 C CA . LEU A 1 82 ? -13.877 -11.632 17.307 1.00 94.06 82 LEU A CA 1
ATOM 655 C C . LEU A 1 82 ? -13.451 -12.153 18.682 1.00 94.06 82 LEU A C 1
ATOM 657 O O . LEU A 1 82 ? -14.213 -12.026 19.619 1.00 94.06 82 LEU A O 1
ATOM 661 N N . ILE A 1 83 ? -12.219 -12.632 18.859 1.00 95.75 83 ILE A N 1
ATOM 662 C CA . ILE A 1 83 ? -11.767 -13.174 20.154 1.00 95.75 83 ILE A CA 1
ATOM 663 C C . ILE A 1 83 ? -11.846 -12.135 21.287 1.00 95.75 83 ILE A C 1
ATOM 665 O O . ILE A 1 83 ? -12.181 -12.482 22.414 1.00 95.75 83 ILE A O 1
ATOM 669 N N . GLU A 1 84 ? -11.534 -10.867 21.010 1.00 94.06 84 GLU A N 1
ATOM 670 C CA . GLU A 1 84 ? -11.533 -9.805 22.026 1.00 94.06 84 GLU A CA 1
ATOM 671 C C . GLU A 1 84 ? -12.930 -9.246 22.352 1.00 94.06 84 GLU A C 1
ATOM 673 O O . GLU A 1 84 ? -13.090 -8.605 23.390 1.00 94.06 84 GLU A O 1
ATOM 678 N N . ASN A 1 85 ? -13.918 -9.409 21.464 1.00 88.50 85 ASN A N 1
ATOM 679 C CA . ASN A 1 85 ? -15.222 -8.731 21.564 1.00 88.50 85 ASN A CA 1
ATOM 680 C C . ASN A 1 85 ? -16.434 -9.669 21.416 1.00 88.50 85 ASN A C 1
ATOM 682 O O . ASN A 1 85 ? -17.556 -9.168 21.317 1.00 88.50 85 ASN A O 1
ATOM 686 N N . TRP A 1 86 ? -16.217 -10.983 21.345 1.00 75.06 86 TRP A N 1
ATOM 687 C CA . TRP A 1 86 ? -17.266 -12.005 21.318 1.00 75.06 86 TRP A CA 1
ATOM 688 C C . TRP A 1 86 ? -17.732 -12.340 22.731 1.00 75.06 86 TRP A C 1
ATOM 690 O O . TRP A 1 86 ? -18.965 -12.361 22.937 1.00 75.06 86 TRP A O 1
#

Radius of gyration: 16.17 Å; Cα contacts (8 Å, |Δi|>4): 75; chains: 1; bounding box: 38×25×37 Å

Secondary structure (DSSP, 8-state):
-BSSTTB-PBPEEESSTT--EEE---SS-PBP-HHHHHTT--GGGS-TT---GGGGSTT--TTTTS---HIIIIIHHHHHHHHHH-

Mean predicted aligned error: 5.06 Å

Sequence (86 aa):
FSACERCLVKGISVGKKLKKKRIYPETNCSKRTKESFEGRNQPQHHKENAVSPLLMLPNFDIINDVVLDSMHLLYLGVMKYLIENW